Protein AF-A0A0F6TUT7-F1 (afdb_monomer)

Structure (mmCIF, N/CA/C/O backbone):
data_AF-A0A0F6TUT7-F1
#
_entry.id   AF-A0A0F6TUT7-F1
#
loop_
_atom_site.group_PDB
_atom_site.id
_atom_site.type_symbol
_atom_site.label_atom_id
_atom_site.label_alt_id
_atom_site.label_comp_id
_atom_site.label_asym_id
_atom_site.label_entity_id
_atom_site.label_seq_id
_atom_site.pdbx_PDB_ins_code
_atom_site.Cartn_x
_atom_site.Cartn_y
_atom_site.Cartn_z
_atom_site.occupancy
_atom_site.B_iso_or_equiv
_atom_site.auth_seq_id
_atom_site.auth_comp_id
_atom_site.auth_asym_id
_atom_site.auth_atom_id
_atom_site.pdbx_PDB_model_num
ATOM 1 N N . MET A 1 1 ? -1.749 -10.212 13.823 1.00 49.19 1 MET A N 1
ATOM 2 C CA . MET A 1 1 ? -3.048 -9.567 14.089 1.00 49.19 1 MET A CA 1
ATOM 3 C C . MET A 1 1 ? -2.822 -8.630 15.265 1.00 49.19 1 MET A C 1
ATOM 5 O O . MET A 1 1 ? -2.649 -9.112 16.375 1.00 49.19 1 MET A O 1
ATOM 9 N N . LEU A 1 2 ? -2.666 -7.330 15.016 1.00 55.16 2 LEU A N 1
ATOM 10 C CA . LEU A 1 2 ? -2.679 -6.330 16.085 1.00 55.16 2 LEU A CA 1
ATOM 11 C C . LEU A 1 2 ? -4.144 -5.909 16.236 1.00 55.16 2 LEU A C 1
ATOM 13 O O . LEU A 1 2 ? -4.778 -5.558 15.248 1.00 55.16 2 LEU A O 1
ATOM 17 N N . GLU A 1 3 ? -4.705 -6.091 17.430 1.00 63.25 3 GLU A N 1
ATOM 18 C CA . GLU A 1 3 ? -6.077 -5.677 17.790 1.00 63.25 3 GLU A CA 1
ATOM 19 C C . GLU A 1 3 ? -7.239 -6.296 16.987 1.00 63.25 3 GLU A C 1
ATOM 21 O O . GLU A 1 3 ? -8.316 -5.720 16.906 1.00 63.25 3 GLU A O 1
ATOM 26 N N . GLY A 1 4 ? -7.063 -7.476 16.384 1.00 73.25 4 GLY A N 1
ATOM 27 C CA . GLY A 1 4 ? -8.134 -8.099 15.588 1.00 73.25 4 GLY A CA 1
ATOM 28 C C . GLY A 1 4 ? -8.287 -7.529 14.172 1.00 73.25 4 GLY A C 1
ATOM 29 O O . GLY A 1 4 ? -9.149 -7.980 13.422 1.00 73.25 4 GLY A O 1
ATOM 30 N N . ILE A 1 5 ? -7.429 -6.587 13.767 1.00 78.00 5 ILE A N 1
ATOM 31 C CA . ILE A 1 5 ? -7.475 -6.001 12.427 1.00 78.00 5 ILE A CA 1
ATOM 32 C C . ILE A 1 5 ? -6.810 -6.939 11.415 1.00 78.00 5 ILE A C 1
ATOM 34 O O . ILE A 1 5 ? -5.667 -7.385 11.586 1.00 78.00 5 ILE A O 1
ATOM 38 N N . ASN A 1 6 ? -7.538 -7.229 10.334 1.00 85.88 6 ASN A N 1
ATOM 39 C CA . ASN A 1 6 ? -7.028 -7.968 9.187 1.00 85.88 6 ASN A CA 1
ATOM 40 C C . ASN A 1 6 ? -6.409 -7.001 8.169 1.00 85.88 6 ASN A C 1
ATOM 42 O O . ASN A 1 6 ? -7.121 -6.329 7.427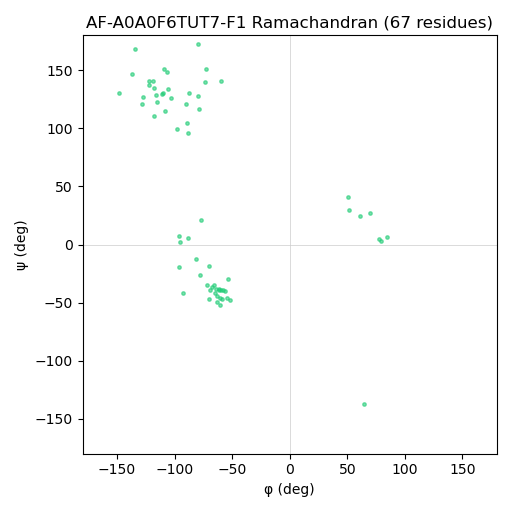 1.00 85.88 6 ASN A O 1
ATOM 46 N N . PHE A 1 7 ? -5.076 -6.961 8.113 1.00 86.69 7 PHE A N 1
ATOM 47 C CA . PHE A 1 7 ? -4.342 -6.100 7.179 1.00 86.69 7 PHE A CA 1
ATOM 48 C C . PHE A 1 7 ? -4.210 -6.683 5.761 1.00 86.69 7 PHE A C 1
ATOM 50 O O . PHE A 1 7 ? -3.840 -5.962 4.837 1.00 86.69 7 PHE A O 1
ATOM 57 N N . GLY A 1 8 ? -4.527 -7.969 5.565 1.00 92.12 8 GLY A N 1
ATOM 58 C CA . GLY A 1 8 ? -4.369 -8.668 4.284 1.00 92.12 8 GLY A CA 1
ATOM 59 C C . GLY A 1 8 ? -5.071 -7.991 3.097 1.00 92.12 8 GLY A C 1
ATOM 60 O O . GLY A 1 8 ? -4.431 -7.813 2.060 1.00 92.12 8 GLY A O 1
ATOM 61 N N . PRO A 1 9 ? -6.339 -7.549 3.227 1.00 94.69 9 PRO A N 1
ATOM 62 C CA . PRO A 1 9 ? -7.033 -6.829 2.161 1.00 94.69 9 PRO A CA 1
ATOM 63 C C . PRO A 1 9 ? -6.312 -5.550 1.718 1.00 94.69 9 PRO A C 1
ATOM 65 O O . PRO A 1 9 ? -6.224 -5.285 0.523 1.00 94.69 9 PRO A O 1
ATOM 68 N N . PHE A 1 10 ? -5.739 -4.790 2.653 1.00 94.81 10 PHE A N 1
ATOM 69 C CA . PHE A 1 10 ? -5.035 -3.542 2.342 1.00 94.81 10 PHE A CA 1
ATOM 70 C C . PHE A 1 10 ? -3.699 -3.785 1.639 1.00 94.81 10 PHE A C 1
ATOM 72 O O . PHE A 1 10 ? -3.342 -3.054 0.720 1.00 94.81 10 PHE A O 1
ATOM 79 N N . VAL A 1 11 ? -2.996 -4.865 1.989 1.00 94.81 11 VAL A N 1
ATOM 80 C CA . VAL A 1 11 ? -1.809 -5.299 1.236 1.00 94.81 11 VAL A CA 1
ATOM 81 C C . VAL A 1 11 ? -2.194 -5.732 -0.181 1.00 94.81 11 VAL A C 1
ATOM 83 O O . VAL A 1 11 ? -1.513 -5.378 -1.140 1.00 94.81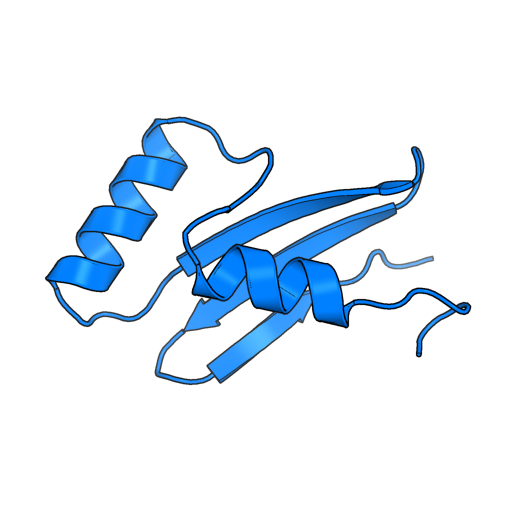 11 VAL A O 1
ATOM 86 N N . ALA A 1 12 ? -3.303 -6.458 -0.345 1.00 95.94 12 ALA A N 1
ATOM 87 C CA . ALA A 1 12 ? -3.778 -6.863 -1.666 1.00 95.94 12 ALA A CA 1
ATOM 88 C C . ALA A 1 12 ? -4.169 -5.660 -2.543 1.00 95.94 12 ALA A C 1
ATOM 90 O O . ALA A 1 12 ? -3.884 -5.671 -3.739 1.00 95.94 12 ALA A O 1
ATOM 91 N N . MET A 1 13 ? -4.783 -4.625 -1.960 1.00 96.88 13 MET A N 1
ATOM 92 C CA . MET A 1 13 ? -5.069 -3.356 -2.641 1.00 96.88 13 MET A CA 1
ATOM 93 C C . MET A 1 13 ? -3.775 -2.646 -3.063 1.00 96.88 13 MET A C 1
ATOM 95 O O . MET A 1 13 ? -3.608 -2.357 -4.250 1.00 96.88 13 MET A O 1
ATOM 99 N N . HIS A 1 14 ? -2.810 -2.504 -2.145 1.00 96.44 14 HIS A N 1
ATOM 100 C CA . HIS A 1 14 ? -1.495 -1.908 -2.417 1.00 96.44 14 HIS A CA 1
ATOM 101 C C . HIS A 1 14 ? -0.797 -2.551 -3.627 1.00 96.44 14 HIS A C 1
ATOM 103 O O . HIS A 1 14 ? -0.335 -1.852 -4.530 1.00 96.44 14 HIS A O 1
ATOM 109 N N . LEU A 1 15 ? -0.773 -3.889 -3.681 1.00 93.19 15 LEU A N 1
ATOM 110 C CA . LEU A 1 15 ? -0.154 -4.654 -4.772 1.00 93.19 15 LEU A CA 1
ATOM 111 C C . LEU A 1 15 ? -0.913 -4.560 -6.107 1.00 93.19 15 LEU A C 1
ATOM 113 O O . LEU A 1 15 ? -0.342 -4.859 -7.152 1.00 93.19 15 LEU A O 1
ATOM 117 N N . ARG A 1 16 ? -2.190 -4.162 -6.089 1.00 95.00 16 ARG A N 1
ATOM 118 C CA . ARG A 1 16 ? -3.032 -3.988 -7.286 1.00 95.00 16 ARG A CA 1
ATOM 119 C C . ARG A 1 16 ? -3.075 -2.548 -7.798 1.00 95.00 16 ARG A C 1
ATOM 121 O O . ARG A 1 16 ? -3.784 -2.283 -8.764 1.00 95.00 16 ARG A O 1
ATOM 128 N N . GLY A 1 17 ? -2.344 -1.626 -7.171 1.00 94.81 17 GLY A N 1
ATOM 129 C CA . GLY A 1 17 ? -2.377 -0.208 -7.538 1.00 94.81 17 GLY A CA 1
ATOM 130 C C . GLY A 1 17 ? -3.521 0.584 -6.895 1.00 94.81 17 GLY A C 1
ATOM 131 O O . GLY A 1 17 ? -3.717 1.759 -7.215 1.00 94.81 17 GLY A O 1
ATOM 132 N N . ASP A 1 18 ? -4.278 -0.033 -5.984 1.00 96.81 18 ASP A N 1
ATOM 133 C CA . ASP A 1 18 ? -5.243 0.677 -5.153 1.00 96.81 18 ASP A CA 1
ATOM 134 C C . ASP A 1 18 ? -4.542 1.170 -3.886 1.00 96.81 18 ASP A C 1
ATOM 136 O O . ASP A 1 18 ? -4.336 0.437 -2.919 1.00 96.81 18 ASP A O 1
ATOM 140 N N . TRP A 1 19 ? -4.120 2.431 -3.935 1.00 97.69 19 TRP A N 1
ATOM 141 C CA . TRP A 1 19 ? -3.294 3.046 -2.902 1.00 97.69 19 TRP A CA 1
ATOM 142 C C . TRP A 1 19 ? -4.079 3.852 -1.865 1.00 97.69 19 TRP A C 1
ATOM 144 O O . TRP A 1 19 ? -3.480 4.512 -1.010 1.00 97.69 19 TRP A O 1
ATOM 154 N N . GLY A 1 20 ? -5.410 3.786 -1.926 1.00 96.44 20 GLY A N 1
ATOM 155 C CA . GLY A 1 20 ? -6.287 4.461 -0.982 1.00 96.44 20 GLY A CA 1
ATOM 156 C C . GLY A 1 20 ? -6.183 5.986 -1.044 1.00 96.44 20 GLY A C 1
ATOM 157 O O . GLY A 1 20 ? -6.161 6.581 -2.120 1.00 96.44 20 GLY A O 1
ATOM 158 N N . GLY A 1 21 ? -6.156 6.616 0.129 1.00 96.56 21 GLY A N 1
ATOM 159 C CA . GLY A 1 21 ? -6.323 8.058 0.336 1.00 96.56 21 GLY A CA 1
ATOM 160 C C . GLY A 1 21 ? -5.108 8.930 0.015 1.00 96.56 21 GLY A C 1
ATOM 161 O O . GLY A 1 21 ? -5.018 10.036 0.543 1.00 96.56 21 GLY A O 1
ATOM 162 N N . ILE A 1 22 ? -4.170 8.452 -0.803 1.00 97.75 22 ILE A N 1
ATOM 163 C CA . ILE A 1 22 ? -3.060 9.281 -1.285 1.00 97.75 22 ILE A CA 1
ATOM 164 C C . ILE A 1 22 ? -3.554 10.298 -2.324 1.00 97.75 22 ILE A C 1
ATOM 166 O O . ILE A 1 22 ? -4.524 10.055 -3.046 1.00 97.75 22 ILE A O 1
ATOM 170 N N . ASN A 1 23 ? -2.885 11.443 -2.419 1.00 97.50 23 ASN A N 1
ATOM 171 C CA . ASN A 1 23 ? -3.214 12.473 -3.404 1.00 97.50 23 ASN A CA 1
ATOM 172 C C . ASN A 1 23 ? -2.646 12.155 -4.801 1.00 97.50 23 ASN A C 1
ATOM 174 O O . ASN A 1 23 ? -1.860 11.227 -4.988 1.00 97.50 23 ASN A O 1
ATOM 178 N N . GLU A 1 24 ? -3.025 12.957 -5.799 1.00 97.50 24 GLU A N 1
ATOM 179 C CA . GLU A 1 24 ? -2.613 12.734 -7.191 1.00 97.50 24 GLU A CA 1
ATOM 180 C C . GLU A 1 24 ? -1.092 12.803 -7.387 1.00 97.50 24 GLU A C 1
ATOM 182 O O . GLU A 1 24 ? -0.516 11.984 -8.096 1.00 97.50 24 GLU A O 1
ATOM 187 N N . ALA A 1 25 ? -0.404 13.722 -6.705 1.00 97.44 25 ALA A N 1
ATOM 188 C CA . ALA A 1 25 ? 1.051 13.818 -6.807 1.00 97.44 25 ALA A CA 1
ATOM 189 C C . ALA A 1 25 ? 1.753 12.578 -6.221 1.00 97.44 25 ALA A C 1
ATOM 191 O O . ALA A 1 25 ? 2.792 12.152 -6.722 1.00 97.44 25 ALA A O 1
ATOM 192 N N . GLU A 1 26 ? 1.201 11.985 -5.163 1.00 97.50 26 GLU A N 1
ATOM 193 C CA . GLU A 1 26 ? 1.671 10.711 -4.606 1.00 97.50 26 GLU A CA 1
ATOM 194 C C . GLU A 1 26 ? 1.375 9.539 -5.544 1.00 97.50 26 GLU A C 1
ATOM 196 O O . GLU A 1 26 ? 2.230 8.672 -5.724 1.00 97.50 26 GLU A O 1
ATOM 201 N N . ARG A 1 27 ? 0.203 9.539 -6.189 1.00 97.19 27 ARG A N 1
ATOM 202 C CA . ARG A 1 27 ? -0.176 8.538 -7.191 1.00 97.19 27 ARG A CA 1
ATOM 203 C C . ARG A 1 27 ? 0.790 8.549 -8.376 1.00 97.19 27 ARG A C 1
ATOM 205 O O . ARG A 1 27 ? 1.279 7.486 -8.750 1.00 97.19 27 ARG A O 1
ATOM 212 N N . VAL A 1 28 ? 1.124 9.728 -8.904 1.00 96.75 28 VAL A N 1
ATOM 213 C CA . VAL A 1 28 ? 2.122 9.887 -9.976 1.00 96.75 28 VAL A CA 1
ATOM 214 C C . VAL A 1 28 ? 3.483 9.344 -9.538 1.00 96.75 28 VAL A C 1
ATOM 216 O O . VAL A 1 28 ? 4.062 8.527 -10.247 1.00 96.75 28 VAL A O 1
ATOM 219 N N . ARG A 1 29 ? 3.955 9.687 -8.330 1.00 96.31 29 ARG A N 1
ATOM 220 C CA . ARG A 1 29 ? 5.230 9.160 -7.805 1.00 96.31 29 ARG A CA 1
ATOM 221 C C . ARG A 1 29 ? 5.250 7.636 -7.686 1.00 96.31 29 ARG A C 1
ATOM 223 O O . ARG A 1 29 ? 6.274 7.020 -7.972 1.00 96.31 29 ARG A O 1
ATOM 230 N N . ASN A 1 30 ? 4.146 7.017 -7.268 1.00 97.06 30 ASN A N 1
ATOM 231 C CA . ASN A 1 30 ? 4.049 5.558 -7.222 1.00 97.06 30 ASN A CA 1
ATOM 232 C C . ASN A 1 30 ? 4.155 4.941 -8.623 1.00 97.06 30 ASN A C 1
ATOM 234 O O . ASN A 1 30 ? 4.871 3.955 -8.791 1.00 97.06 30 ASN A O 1
ATOM 238 N N . ILE A 1 31 ? 3.466 5.518 -9.615 1.00 95.62 31 ILE A N 1
ATOM 239 C CA . ILE A 1 31 ? 3.522 5.063 -11.013 1.00 95.62 31 ILE A CA 1
ATOM 240 C C . ILE A 1 31 ? 4.955 5.169 -11.537 1.00 95.62 31 ILE A C 1
ATOM 242 O O . ILE A 1 31 ? 5.515 4.164 -11.967 1.00 95.62 31 ILE A O 1
ATOM 246 N N . GLU A 1 32 ? 5.587 6.337 -11.400 1.00 95.50 32 GLU A N 1
A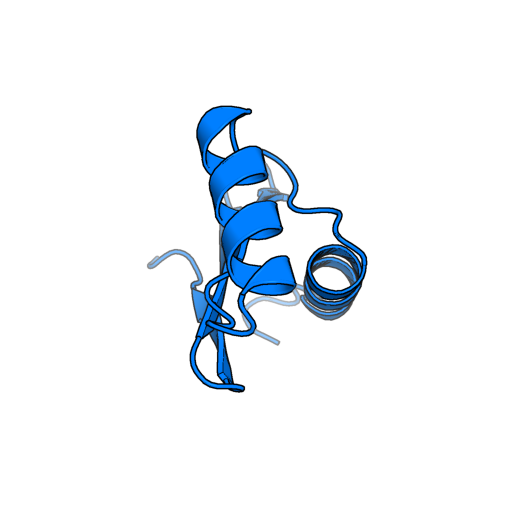TOM 247 C CA . GLU A 1 32 ? 6.980 6.552 -11.809 1.00 95.50 32 GLU A CA 1
ATOM 248 C C . GLU A 1 32 ? 7.927 5.554 -11.130 1.00 95.50 32 GLU A C 1
ATOM 250 O O . GLU A 1 32 ? 8.848 5.027 -11.754 1.00 95.50 32 GLU A O 1
ATOM 255 N N . SER A 1 33 ? 7.712 5.255 -9.847 1.00 93.75 33 SER A N 1
ATOM 256 C CA . SER A 1 33 ? 8.556 4.308 -9.122 1.00 93.75 33 SER A CA 1
ATOM 257 C C . SER A 1 33 ? 8.421 2.869 -9.622 1.00 93.75 33 SER A C 1
ATOM 259 O O . SER A 1 33 ? 9.414 2.134 -9.652 1.00 93.75 33 SER A O 1
ATOM 261 N N . LEU A 1 34 ? 7.208 2.470 -10.011 1.00 91.56 34 LEU A N 1
ATOM 262 C CA . LEU A 1 34 ? 6.937 1.162 -10.600 1.00 91.56 34 LEU A CA 1
ATOM 263 C C . LEU A 1 34 ? 7.533 1.054 -12.005 1.00 91.56 34 LEU A C 1
ATOM 265 O O . LEU A 1 34 ? 8.226 0.082 -12.288 1.00 91.56 34 LEU A O 1
ATOM 269 N N . GLU A 1 35 ? 7.334 2.063 -12.854 1.00 93.25 35 GLU A N 1
ATOM 270 C CA . GLU A 1 35 ? 7.868 2.094 -14.223 1.00 93.25 35 GLU A CA 1
ATOM 271 C C . GLU A 1 35 ? 9.400 2.047 -14.248 1.00 93.25 35 GLU A C 1
ATOM 273 O O . GLU A 1 35 ? 9.998 1.356 -15.073 1.00 93.25 35 GLU A O 1
ATOM 278 N N . ASN A 1 36 ? 10.043 2.726 -13.298 1.00 88.62 36 ASN A N 1
ATOM 279 C CA . ASN A 1 36 ? 11.499 2.763 -13.186 1.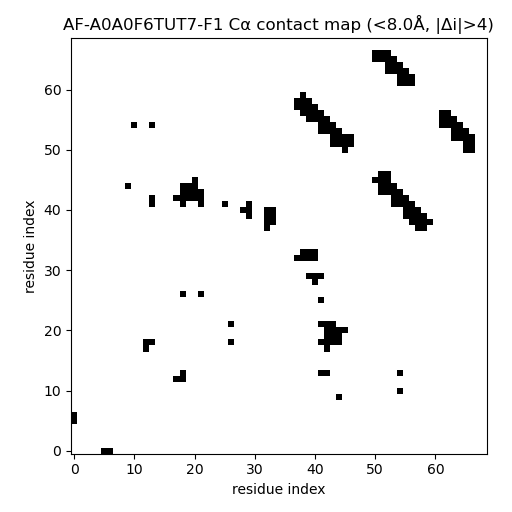00 88.62 36 ASN A CA 1
ATOM 280 C C . ASN A 1 36 ? 12.081 1.621 -12.331 1.00 88.62 36 ASN A C 1
ATOM 282 O O . ASN A 1 36 ? 13.284 1.612 -12.069 1.00 88.62 36 ASN A O 1
ATOM 286 N N . ASN A 1 37 ? 11.258 0.665 -11.875 1.00 82.12 37 ASN A N 1
ATOM 287 C CA . ASN A 1 37 ? 11.657 -0.442 -10.992 1.00 82.12 37 ASN A CA 1
ATOM 288 C C . ASN A 1 37 ? 12.428 0.002 -9.730 1.00 82.12 37 ASN A C 1
ATOM 290 O O . ASN A 1 37 ? 13.252 -0.737 -9.191 1.00 82.12 37 ASN A O 1
ATOM 294 N N . ILE A 1 38 ? 12.153 1.210 -9.232 1.00 80.88 38 ILE A N 1
ATOM 295 C CA . ILE A 1 38 ? 12.756 1.742 -8.001 1.00 80.88 38 ILE A CA 1
ATOM 296 C C . ILE A 1 38 ? 12.051 1.119 -6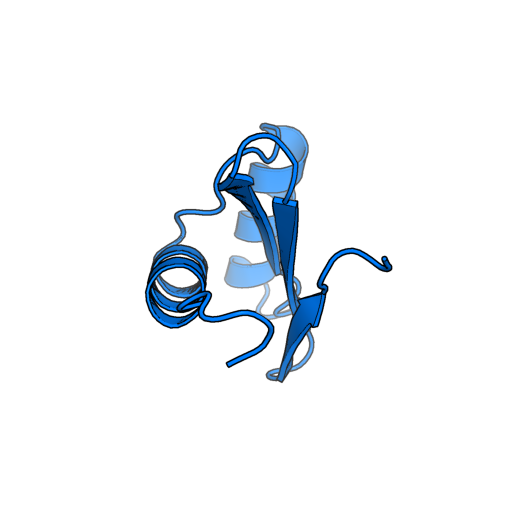.784 1.00 80.88 38 ILE A C 1
ATOM 298 O O . ILE A 1 38 ? 12.639 0.963 -5.712 1.00 80.88 38 ILE A O 1
ATOM 302 N N . GLY A 1 39 ? 10.792 0.706 -6.967 1.00 74.62 39 GLY A N 1
ATOM 303 C CA . GLY A 1 39 ? 10.043 -0.095 -6.007 1.00 74.62 39 GLY A CA 1
ATOM 304 C C . GLY A 1 39 ? 9.677 0.658 -4.734 1.00 74.62 39 GLY A C 1
ATOM 305 O O . GLY A 1 39 ? 9.558 0.010 -3.706 1.00 74.62 39 GLY A O 1
ATOM 306 N N . HIS A 1 40 ? 9.547 1.988 -4.796 1.00 91.38 40 HIS A N 1
ATOM 307 C CA . HIS A 1 40 ? 9.051 2.869 -3.737 1.00 91.38 40 HIS A CA 1
ATOM 308 C C . HIS A 1 40 ? 7.572 3.185 -3.974 1.00 91.38 40 HIS A C 1
ATOM 310 O O . HIS A 1 40 ? 7.231 4.062 -4.762 1.00 91.38 40 HIS A O 1
ATOM 316 N N . VAL A 1 41 ? 6.691 2.489 -3.267 1.00 96.69 41 VAL A N 1
ATOM 317 C CA . VAL A 1 41 ? 5.240 2.686 -3.371 1.00 96.69 41 VAL A CA 1
ATOM 318 C C . VAL A 1 41 ? 4.690 3.030 -1.998 1.00 96.69 41 VAL A C 1
ATOM 320 O O . VAL A 1 41 ? 5.123 2.445 -1.005 1.00 96.69 41 VAL A O 1
ATOM 323 N N . LEU A 1 42 ? 3.737 3.957 -1.937 1.00 97.69 42 LEU A N 1
ATOM 324 C CA . LEU A 1 42 ? 3.005 4.339 -0.731 1.00 97.69 42 LEU A CA 1
ATOM 325 C C . LEU A 1 42 ? 1.508 4.065 -0.895 1.00 97.69 42 LEU A C 1
ATOM 327 O O . LEU A 1 42 ? 0.920 4.337 -1.936 1.00 97.69 42 LEU A O 1
ATOM 331 N N . SER A 1 43 ? 0.861 3.585 0.157 1.00 98.06 43 SER A N 1
ATOM 332 C CA . SER A 1 43 ? -0.596 3.572 0.277 1.00 98.06 43 SER A CA 1
ATOM 333 C C . SER A 1 43 ? -1.020 4.000 1.661 1.00 98.06 43 SER A C 1
ATOM 335 O O . SER A 1 43 ? -0.336 3.704 2.641 1.00 98.06 43 SER A O 1
ATOM 337 N N . ILE A 1 44 ? -2.164 4.669 1.730 1.00 97.25 44 ILE A N 1
ATOM 338 C CA . ILE A 1 44 ? -2.757 5.141 2.977 1.00 97.25 44 ILE A CA 1
ATOM 339 C C . ILE A 1 44 ? -4.202 4.662 3.003 1.00 97.25 44 ILE A C 1
ATOM 341 O O . ILE A 1 44 ? -4.993 5.006 2.126 1.00 97.25 44 ILE A O 1
ATOM 345 N N . HIS A 1 45 ? -4.559 3.877 4.015 1.00 95.44 45 HIS A N 1
ATOM 346 C CA . HIS A 1 45 ? -5.921 3.382 4.180 1.00 95.44 45 HIS A CA 1
ATOM 347 C C . HIS A 1 45 ? -6.433 3.697 5.579 1.00 95.44 45 HIS A C 1
ATOM 349 O O . HIS A 1 45 ? -5.810 3.331 6.576 1.00 95.44 45 HIS A O 1
ATOM 355 N N . GLN A 1 46 ? -7.595 4.342 5.644 1.00 92.38 46 GLN A N 1
ATOM 356 C CA . GLN A 1 46 ? -8.364 4.441 6.874 1.00 92.38 46 GLN A CA 1
ATOM 357 C C . GLN A 1 46 ? -9.115 3.119 7.074 1.00 92.38 46 GLN A C 1
ATOM 359 O O . GLN A 1 46 ? -9.924 2.723 6.237 1.00 92.38 46 GLN A O 1
ATOM 364 N N . VAL A 1 47 ? -8.794 2.410 8.152 1.00 89.50 47 VAL A N 1
ATOM 365 C CA . VAL A 1 47 ? -9.369 1.100 8.494 1.00 89.50 47 VAL A CA 1
ATOM 366 C C . VAL A 1 47 ? -10.577 1.272 9.412 1.00 89.50 47 VAL A C 1
ATOM 368 O O . VAL A 1 47 ? -11.602 0.622 9.222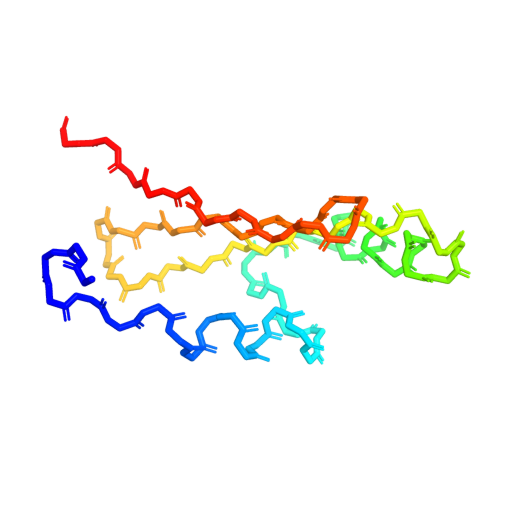 1.00 89.50 47 VAL A O 1
ATOM 371 N N . THR A 1 48 ? -10.458 2.175 10.383 1.00 87.31 48 THR A N 1
ATOM 372 C CA . THR A 1 48 ? -11.545 2.689 11.230 1.00 87.31 48 THR A CA 1
ATOM 373 C C . THR A 1 48 ? -11.401 4.212 11.313 1.00 87.31 48 THR A C 1
ATOM 375 O O . THR A 1 48 ? -10.353 4.729 10.913 1.00 87.31 48 THR A O 1
ATOM 378 N N . PRO A 1 49 ? -12.388 4.964 11.831 1.00 88.44 49 PRO A N 1
ATOM 379 C CA . PRO A 1 49 ? -12.245 6.412 11.994 1.00 88.44 49 PRO A CA 1
ATOM 380 C C . PRO A 1 49 ? -10.985 6.833 12.774 1.00 88.44 49 PRO A C 1
ATOM 382 O O . PRO A 1 49 ? -10.410 7.880 12.488 1.00 88.44 49 PRO A O 1
ATOM 385 N N . GLU A 1 50 ? -10.521 5.993 13.699 1.00 87.12 50 GLU A N 1
ATOM 386 C CA . GLU A 1 50 ? -9.371 6.222 14.580 1.00 87.12 50 GLU A CA 1
ATOM 387 C C . GLU A 1 50 ? -8.065 5.606 14.053 1.00 87.12 50 GLU A C 1
ATOM 389 O O . GLU A 1 50 ? -6.981 5.986 14.494 1.00 87.12 50 GLU A O 1
ATOM 394 N N . ILE A 1 51 ? -8.147 4.643 13.128 1.00 88.12 51 ILE A N 1
ATOM 395 C CA . ILE A 1 51 ? -6.999 3.853 12.674 1.00 88.12 51 ILE A CA 1
ATOM 396 C C . ILE A 1 51 ? -6.762 4.081 11.189 1.00 88.12 51 ILE A C 1
ATOM 398 O O . ILE A 1 51 ? -7.491 3.578 10.332 1.00 88.12 51 ILE A O 1
ATOM 402 N N . THR A 1 52 ? -5.656 4.755 10.894 1.00 92.44 52 THR A N 1
ATOM 403 C CA . THR A 1 52 ? -5.090 4.858 9.550 1.00 92.44 52 THR A CA 1
ATOM 404 C C . THR A 1 52 ? -3.794 4.070 9.493 1.00 92.44 52 THR A C 1
ATOM 406 O O . THR A 1 52 ? -2.918 4.241 10.341 1.00 92.44 52 THR A O 1
ATOM 409 N N . ILE A 1 53 ? -3.657 3.222 8.479 1.00 93.31 53 ILE A N 1
ATOM 410 C CA . ILE A 1 53 ? -2.425 2.483 8.209 1.00 93.31 53 ILE A CA 1
ATOM 411 C C . ILE A 1 53 ? -1.718 3.053 6.991 1.00 93.31 53 ILE A C 1
ATOM 413 O O . ILE A 1 53 ? -2.352 3.517 6.039 1.00 93.31 53 ILE A O 1
ATOM 417 N N . TRP A 1 54 ? -0.394 2.965 7.023 1.00 96.38 54 TRP A N 1
ATOM 418 C CA . TRP A 1 54 ? 0.458 3.317 5.899 1.00 96.38 54 TRP A CA 1
ATOM 419 C C . TRP A 1 54 ? 1.175 2.056 5.445 1.00 96.38 54 TRP A C 1
ATOM 421 O O . TRP A 1 54 ? 1.774 1.352 6.257 1.00 96.38 54 TRP A O 1
ATOM 431 N N . ILE A 1 55 ? 1.103 1.756 4.156 1.00 96.81 55 ILE A N 1
ATOM 432 C CA . ILE A 1 55 ? 1.779 0.608 3.555 1.00 96.81 55 ILE A CA 1
ATOM 433 C C . ILE A 1 55 ? 2.812 1.155 2.590 1.00 96.81 55 ILE A C 1
ATOM 435 O O . ILE A 1 55 ? 2.465 1.892 1.669 1.00 96.81 55 ILE A O 1
ATOM 439 N N . THR A 1 56 ? 4.075 0.797 2.791 1.00 96.56 56 THR A N 1
ATOM 440 C CA . THR A 1 56 ? 5.139 1.149 1.856 1.00 96.56 56 THR A CA 1
ATOM 441 C C . THR A 1 56 ? 5.851 -0.084 1.348 1.00 96.56 56 THR A C 1
ATOM 443 O O . THR A 1 56 ? 6.160 -0.981 2.124 1.00 96.56 56 THR A O 1
ATOM 446 N N . THR A 1 57 ? 6.126 -0.119 0.050 1.00 95.38 57 THR A N 1
ATOM 447 C CA . THR A 1 57 ? 7.098 -1.046 -0.528 1.00 95.38 57 THR A CA 1
ATOM 448 C C . THR A 1 57 ? 8.347 -0.258 -0.885 1.00 95.38 57 THR A C 1
ATOM 450 O O . THR A 1 57 ? 8.221 0.835 -1.429 1.00 95.38 57 THR A O 1
ATOM 453 N N . LYS A 1 58 ? 9.529 -0.777 -0.537 1.00 92.44 58 LYS A N 1
ATOM 454 C CA . LYS A 1 58 ? 10.848 -0.229 -0.879 1.00 92.44 58 LYS A CA 1
ATOM 455 C C . LYS A 1 58 ? 11.855 -1.363 -1.032 1.00 92.44 58 LYS A C 1
ATOM 457 O O . LYS A 1 58 ? 11.953 -2.207 -0.148 1.00 92.44 58 LYS A O 1
ATOM 462 N N . ALA A 1 59 ? 12.609 -1.382 -2.135 1.00 87.12 59 ALA A N 1
ATOM 463 C CA . ALA A 1 59 ? 13.657 -2.381 -2.392 1.00 87.12 59 ALA A CA 1
ATOM 464 C C . ALA A 1 59 ? 13.184 -3.844 -2.194 1.00 87.12 59 ALA A C 1
ATOM 466 O O . ALA A 1 59 ? 13.886 -4.669 -1.615 1.00 87.12 59 ALA A O 1
ATOM 467 N N . GLY A 1 60 ? 11.959 -4.152 -2.641 1.00 85.88 60 GLY A N 1
ATOM 468 C CA . GLY A 1 60 ? 11.358 -5.488 -2.526 1.00 85.88 60 GLY A CA 1
ATOM 469 C C . GLY A 1 60 ? 10.809 -5.845 -1.140 1.00 85.88 60 GLY A C 1
ATOM 470 O O . GLY A 1 60 ? 10.353 -6.967 -0.940 1.00 85.88 60 GLY A O 1
ATOM 471 N N . GLN A 1 61 ? 10.827 -4.915 -0.184 1.00 90.88 61 GLN A N 1
ATOM 472 C CA . GLN A 1 61 ? 10.284 -5.112 1.157 1.00 90.88 61 GLN A CA 1
ATOM 473 C C . GLN A 1 61 ? 9.032 -4.266 1.352 1.00 90.88 61 GLN A C 1
ATOM 475 O O . GLN A 1 61 ? 9.061 -3.061 1.115 1.00 90.88 61 GLN A O 1
ATOM 480 N N . THR A 1 62 ? 7.954 -4.890 1.824 1.00 93.25 62 THR A N 1
ATOM 481 C CA . THR A 1 62 ? 6.715 -4.195 2.188 1.00 93.25 62 THR A CA 1
ATOM 482 C C . THR A 1 62 ? 6.616 -4.062 3.704 1.00 93.25 62 THR A C 1
ATOM 484 O O . THR A 1 62 ? 6.699 -5.052 4.432 1.00 93.25 62 THR A O 1
ATOM 487 N N . VAL A 1 63 ? 6.416 -2.836 4.181 1.00 94.69 63 VAL A N 1
ATOM 488 C CA . VAL A 1 63 ? 6.253 -2.485 5.593 1.00 94.69 63 VAL A CA 1
ATOM 489 C C . VAL A 1 63 ? 4.870 -1.878 5.794 1.00 94.69 63 VAL A C 1
ATOM 491 O O . VAL A 1 63 ? 4.442 -1.015 5.028 1.00 94.69 63 VAL A O 1
ATOM 494 N N . ILE A 1 64 ? 4.184 -2.319 6.846 1.00 93.94 64 ILE A N 1
ATOM 495 C CA . ILE A 1 64 ? 2.914 -1.746 7.293 1.00 93.94 64 ILE A CA 1
ATOM 496 C C . ILE A 1 64 ? 3.189 -0.992 8.588 1.00 93.94 64 ILE A C 1
ATOM 498 O O . ILE A 1 64 ? 3.557 -1.593 9.598 1.00 93.94 64 ILE A O 1
ATOM 502 N N . MET A 1 65 ? 3.017 0.323 8.553 1.00 93.06 65 MET A N 1
ATOM 503 C CA . MET A 1 65 ? 3.057 1.172 9.734 1.00 93.06 65 MET A CA 1
ATOM 504 C C . MET A 1 65 ? 1.666 1.228 10.354 1.00 93.06 65 MET A C 1
ATOM 506 O O . MET A 1 65 ? 0.670 1.499 9.676 1.00 93.06 65 MET A O 1
ATOM 510 N N . LEU A 1 66 ? 1.624 0.984 11.657 1.00 86.50 66 LEU A N 1
ATOM 511 C CA . LEU A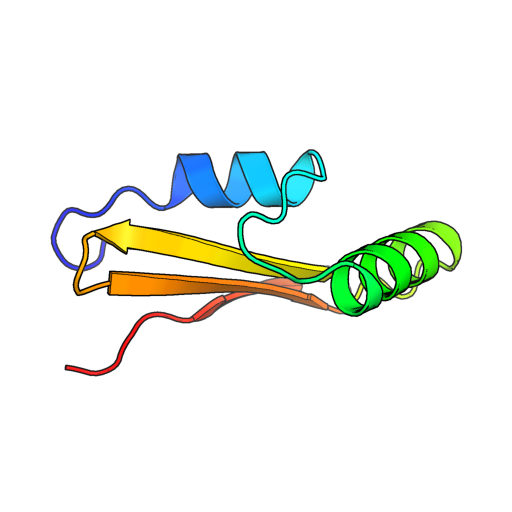 1 66 ? 0.418 1.021 12.469 1.00 86.50 66 LEU A CA 1
ATOM 512 C C . LEU A 1 66 ? 0.469 2.243 13.391 1.00 86.50 66 LEU A C 1
ATOM 514 O O . LEU A 1 66 ? 1.571 2.661 13.760 1.00 86.50 66 LEU A O 1
ATOM 518 N N . PRO A 1 67 ? -0.684 2.814 13.773 1.00 78.88 67 PRO A N 1
ATOM 519 C CA . PRO A 1 67 ? -0.707 3.899 14.742 1.00 78.88 67 PRO A CA 1
ATOM 520 C C . PRO A 1 67 ? -0.105 3.436 16.074 1.00 78.88 67 PRO A C 1
ATOM 522 O O . PRO A 1 67 ? -0.314 2.302 16.512 1.00 78.88 67 PRO A O 1
ATOM 525 N N . MET A 1 68 ? 0.656 4.323 16.715 1.00 73.00 68 MET A N 1
ATOM 526 C CA . MET A 1 68 ? 1.028 4.144 18.117 1.00 73.00 68 MET A CA 1
ATOM 527 C C . MET A 1 68 ? -0.209 4.437 18.973 1.00 73.00 68 MET A C 1
ATOM 529 O O . MET A 1 68 ? -0.967 5.349 18.643 1.00 73.00 68 MET A O 1
ATOM 533 N N . LYS A 1 69 ? -0.426 3.638 20.023 1.00 62.34 69 LYS A N 1
ATOM 534 C CA . LYS A 1 69 ? -1.454 3.924 21.032 1.00 62.34 69 LYS A CA 1
ATOM 535 C C . LYS A 1 69 ? -1.151 5.210 21.785 1.00 62.34 69 LYS A C 1
ATOM 537 O O . LYS A 1 69 ? 0.052 5.446 22.043 1.00 62.34 69 LYS A O 1
#

Mean predicted aligned error: 3.89 Å

Nearest PDB structures (foldseek):
  6em4-assembly1_A  TM=4.266E-01  e=2.123E-01  Saccharomyces cerevisiae S288C
  7ohs-assembly1_A  TM=3.743E-01  e=1.649E-01  Saccharomyces cerevisiae S288C
  8wfy-assembly2_B  TM=4.062E-01  e=1.031E+00  Homo sapiens
  6wo2-assembly2_B  TM=3.884E-01  e=1.414E+00  Homo sapiens
  4wwq-assembly1_B  TM=3.237E-01  e=2.660E+00  Homo sapiens

Solvent-accessible surface area (backbone atoms only — not comparable to full-atom values): 4126 Å² total; per-residue (Å²): 116,70,93,80,52,79,60,62,66,58,53,55,32,47,78,70,72,47,30,64,78,57,52,70,71,55,51,51,49,29,50,54,19,56,78,68,69,58,36,48,37,72,24,32,44,73,79,47,102,88,42,55,37,38,39,36,33,45,81,90,42,76,48,77,47,70,74,81,132

Sequen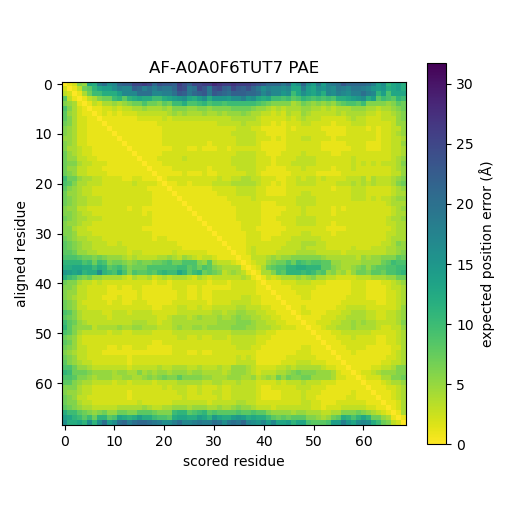ce (69 aa):
MLEGINFGPFVAMHLRGDWGGINEAERVRNIESLENNIGHVLSIHQVTPEITIWITTKAGQTVIMLPMK

Secondary structure (DSSP, 8-state):
--TT---HHHHHHHHTT--BS--HHHHHHHHHHHHTT---EEEEEEEETTEEEEEEEETTEEEEE----

Radius of gyration: 12.14 Å; Cα contacts (8 Å, |Δi|>4): 91; chains: 1; bounding box: 26×23×35 Å

Foldseek 3Di:
DPPPDDCVVVVVCQVVLNQPPDDPVLSVVQVVCVVVVQFWHWHWDDPDPVWIWIWTTGPNDIDIDTDDD

pLDDT: mean 90.01, std 10.2, range [49.19, 98.06]

Organ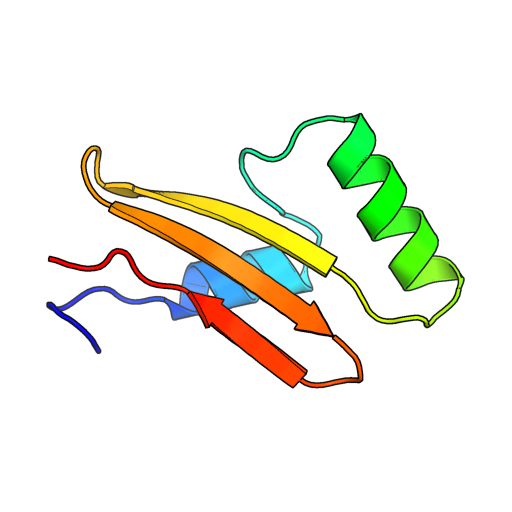ism: NCBI:txid1261127